Protein AF-A0A6V7L0P7-F1 (afdb_monomer)

Structure (mmCIF, N/CA/C/O backbone):
data_AF-A0A6V7L0P7-F1
#
_entry.id   AF-A0A6V7L0P7-F1
#
loop_
_atom_site.group_PDB
_atom_site.id
_atom_site.type_symbol
_atom_site.label_atom_id
_atom_site.label_alt_id
_atom_site.label_comp_id
_atom_site.label_asym_id
_atom_site.label_entity_id
_atom_site.label_seq_id
_atom_site.pdbx_PDB_ins_code
_atom_site.Cartn_x
_atom_site.Cartn_y
_atom_site.Cartn_z
_atom_site.occupancy
_atom_site.B_iso_or_equiv
_atom_site.auth_seq_id
_atom_site.auth_comp_id
_atom_site.auth_asym_id
_atom_site.auth_atom_id
_atom_site.pdbx_PDB_model_num
ATOM 1 N N . VAL A 1 1 ? 9.332 25.924 7.191 1.00 73.31 1 VAL A N 1
ATOM 2 C CA . VAL A 1 1 ? 9.207 24.875 8.233 1.00 73.31 1 VAL A CA 1
ATOM 3 C C . VAL A 1 1 ? 8.335 23.761 7.679 1.00 73.31 1 VAL A C 1
ATOM 5 O O . VAL A 1 1 ? 7.247 24.065 7.204 1.00 73.31 1 VAL A O 1
ATOM 8 N N . LEU A 1 2 ? 8.817 22.514 7.667 1.00 88.06 2 LEU A N 1
ATOM 9 C 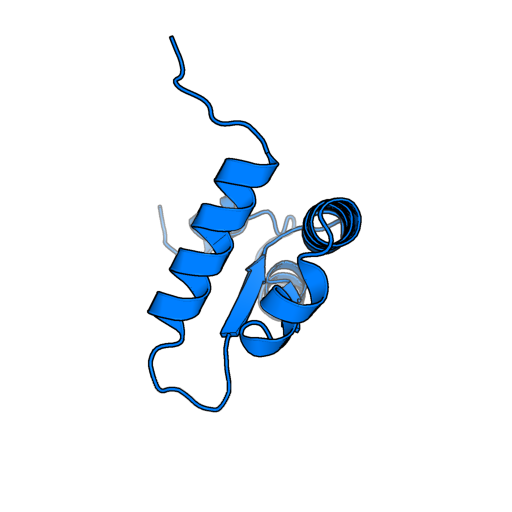CA . LEU A 1 2 ? 8.025 21.360 7.228 1.00 88.06 2 LEU A CA 1
ATOM 10 C C . LEU A 1 2 ? 7.002 21.020 8.325 1.00 88.06 2 LEU A C 1
ATOM 12 O O . LEU A 1 2 ? 7.394 20.843 9.477 1.00 88.06 2 LEU A O 1
ATOM 16 N N . LYS A 1 3 ? 5.707 20.958 7.998 1.00 89.69 3 LYS A N 1
ATOM 17 C CA . LYS A 1 3 ? 4.684 20.497 8.951 1.00 89.69 3 LYS A CA 1
ATOM 18 C C . LYS A 1 3 ? 4.719 18.969 9.012 1.00 89.69 3 LYS A C 1
ATOM 20 O O . LYS A 1 3 ? 4.704 18.324 7.968 1.00 89.69 3 LYS A O 1
ATOM 25 N N . THR A 1 4 ? 4.759 18.402 10.213 1.00 94.75 4 THR A N 1
ATOM 26 C CA . THR A 1 4 ? 4.835 16.952 10.445 1.00 94.75 4 THR A CA 1
ATOM 27 C C . THR A 1 4 ? 3.733 16.488 11.398 1.00 94.75 4 THR A C 1
ATOM 29 O O . THR A 1 4 ? 3.107 17.297 12.085 1.00 94.75 4 THR A O 1
ATOM 32 N N . LYS A 1 5 ? 3.479 15.177 11.417 1.00 95.38 5 LYS A N 1
ATOM 33 C CA . LYS A 1 5 ? 2.569 14.503 12.353 1.00 95.38 5 LYS A CA 1
ATOM 34 C C . LYS A 1 5 ? 3.351 13.482 13.177 1.00 95.38 5 LYS A C 1
ATOM 36 O O . LYS A 1 5 ? 4.446 13.077 12.785 1.00 95.38 5 LYS A O 1
ATOM 41 N N . SER A 1 6 ? 2.782 13.048 14.301 1.00 97.19 6 SER A N 1
ATOM 42 C CA . SER A 1 6 ? 3.278 11.851 14.981 1.00 97.19 6 SER A CA 1
ATOM 43 C C . SER A 1 6 ? 3.083 10.627 14.083 1.00 97.19 6 SER A C 1
ATOM 45 O O . SER A 1 6 ? 2.181 10.588 13.245 1.00 97.19 6 SER A O 1
ATOM 47 N N . GLU A 1 7 ? 3.924 9.614 14.260 1.00 96.31 7 GLU A N 1
ATOM 48 C CA . GLU A 1 7 ? 3.895 8.428 13.404 1.00 96.31 7 GLU A CA 1
ATOM 49 C C . GLU A 1 7 ? 2.562 7.674 13.490 1.00 96.31 7 GLU A C 1
ATOM 51 O O . GLU A 1 7 ? 2.015 7.274 12.468 1.00 96.31 7 GLU A O 1
ATOM 56 N N . ILE A 1 8 ? 1.993 7.548 14.694 1.00 97.56 8 ILE A N 1
ATOM 57 C CA . ILE A 1 8 ? 0.684 6.914 14.891 1.00 97.56 8 ILE A CA 1
ATOM 58 C C . ILE A 1 8 ? -0.440 7.672 14.173 1.00 97.56 8 ILE A C 1
ATOM 60 O O . ILE A 1 8 ? -1.297 7.039 13.561 1.00 97.56 8 ILE A O 1
ATOM 64 N N . ALA A 1 9 ? -0.419 9.011 14.194 1.00 97.81 9 ALA A N 1
ATOM 65 C CA . ALA A 1 9 ? -1.409 9.818 13.487 1.00 97.81 9 ALA A CA 1
ATOM 66 C C . ALA A 1 9 ? -1.273 9.633 11.970 1.00 97.81 9 ALA A C 1
ATOM 68 O O . ALA A 1 9 ? -2.257 9.358 11.297 1.00 97.81 9 ALA A O 1
ATOM 69 N N . ALA A 1 10 ? -0.045 9.683 11.445 1.00 97.75 10 ALA A N 1
ATOM 70 C CA . ALA A 1 10 ? 0.207 9.494 10.019 1.00 97.75 10 ALA A CA 1
ATOM 71 C C . ALA A 1 10 ? -0.175 8.087 9.522 1.00 97.75 10 ALA A C 1
ATOM 73 O O . ALA A 1 10 ? -0.733 7.955 8.437 1.00 97.75 10 ALA A O 1
ATOM 74 N N . ILE A 1 11 ? 0.099 7.035 10.304 1.00 97.44 11 ILE A N 1
ATOM 75 C CA . ILE A 1 11 ? -0.295 5.663 9.949 1.00 97.44 11 ILE A CA 1
ATOM 76 C C . ILE A 1 11 ? -1.811 5.491 10.026 1.00 97.44 11 ILE A C 1
ATOM 78 O O . ILE A 1 11 ? -2.374 4.798 9.187 1.00 97.44 11 ILE A O 1
ATOM 82 N N . THR A 1 12 ? -2.476 6.119 10.996 1.00 98.00 12 THR A N 1
ATOM 83 C CA . THR A 1 12 ? -3.941 6.069 11.090 1.00 98.00 12 THR A CA 1
ATOM 84 C C . THR A 1 12 ? -4.575 6.719 9.864 1.00 98.00 12 THR A C 1
ATOM 86 O O . THR A 1 12 ? -5.358 6.058 9.190 1.00 98.00 12 THR A O 1
ATOM 89 N N . ASP A 1 13 ? -4.132 7.927 9.497 1.00 98.25 13 ASP A N 1
ATOM 90 C CA . ASP A 1 13 ? -4.592 8.614 8.282 1.00 98.25 13 ASP A CA 1
ATOM 91 C C . ASP A 1 13 ? -4.339 7.769 7.020 1.00 98.25 13 ASP A C 1
ATOM 93 O O . ASP A 1 13 ? -5.162 7.722 6.108 1.00 98.25 13 ASP A O 1
ATOM 97 N N . PHE A 1 14 ? -3.194 7.0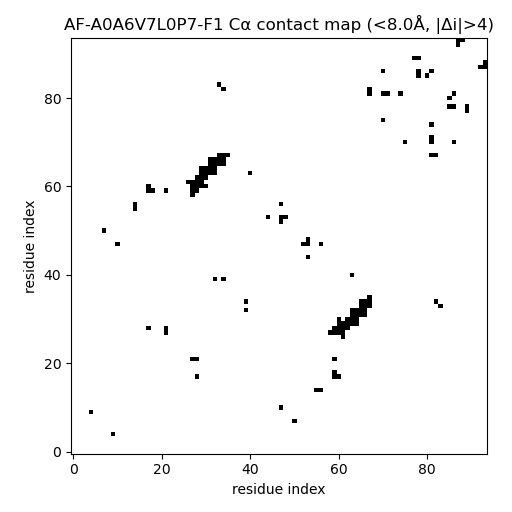81 6.957 1.00 98.00 14 PHE A N 1
ATOM 98 C CA . PHE A 1 14 ? -2.867 6.195 5.842 1.00 98.00 14 PHE A CA 1
ATOM 99 C C . PHE A 1 14 ? -3.814 4.989 5.755 1.00 98.00 14 PHE A C 1
ATOM 101 O O . PHE A 1 14 ? -4.210 4.608 4.657 1.00 98.00 14 PHE A O 1
ATOM 108 N N . LEU A 1 15 ? -4.197 4.389 6.887 1.00 98.06 15 LEU A N 1
ATOM 109 C CA . LEU A 1 15 ? -5.162 3.286 6.912 1.00 98.06 15 LEU A CA 1
ATOM 110 C C . LEU A 1 15 ? -6.566 3.748 6.524 1.00 98.06 15 LEU A C 1
ATOM 112 O O . LEU A 1 15 ? -7.218 3.054 5.749 1.00 98.06 15 LEU A O 1
ATOM 116 N N . ASP A 1 16 ? -6.993 4.913 7.014 1.00 98.25 16 ASP A N 1
ATOM 117 C CA . ASP A 1 16 ? -8.274 5.520 6.643 1.00 98.25 16 ASP A CA 1
ATOM 118 C C . ASP A 1 16 ? -8.335 5.733 5.120 1.00 98.25 16 ASP A C 1
ATOM 120 O O . ASP A 1 16 ? -9.289 5.319 4.463 1.00 98.25 16 ASP A O 1
ATOM 124 N N . TRP A 1 17 ? -7.259 6.272 4.537 1.00 98.12 17 TRP A N 1
ATOM 125 C CA . TRP A 1 17 ? -7.141 6.448 3.090 1.00 98.12 17 TRP A CA 1
ATOM 126 C C . TRP A 1 17 ? -7.184 5.119 2.321 1.00 98.12 17 TRP A C 1
ATOM 128 O O . TRP A 1 17 ? -7.844 5.022 1.289 1.00 98.12 17 TRP A O 1
ATOM 138 N N . LEU A 1 18 ? -6.517 4.066 2.808 1.00 97.44 18 LEU A N 1
ATOM 139 C CA . LEU A 1 18 ? -6.573 2.747 2.166 1.00 97.44 18 LEU A CA 1
ATOM 140 C C . LEU A 1 18 ? -7.983 2.148 2.201 1.00 97.44 18 LEU A C 1
ATOM 142 O O . LEU A 1 18 ? -8.408 1.513 1.238 1.00 97.44 18 LEU A O 1
ATOM 146 N N . GLU A 1 19 ? -8.697 2.314 3.310 1.00 96.44 19 GLU A N 1
ATOM 147 C CA . GLU A 1 19 ? -10.075 1.842 3.455 1.00 96.44 19 GLU A CA 1
ATOM 148 C C . GLU A 1 19 ? -11.018 2.576 2.499 1.00 96.44 19 GLU A C 1
ATOM 150 O O . GLU A 1 19 ? -11.826 1.930 1.831 1.00 96.44 19 GLU A O 1
ATOM 155 N N . GLU A 1 20 ? -10.847 3.891 2.349 1.00 96.81 20 GLU A N 1
ATOM 156 C CA . GLU A 1 20 ? -11.560 4.690 1.350 1.00 96.81 20 GLU A CA 1
ATOM 157 C C . GLU A 1 20 ? -11.247 4.223 -0.081 1.00 96.81 20 GLU A C 1
ATOM 159 O O . GLU A 1 20 ? -12.163 4.012 -0.875 1.00 96.81 20 GLU A O 1
ATOM 164 N N . MET A 1 21 ? -9.969 3.983 -0.402 1.00 95.12 21 MET A N 1
ATOM 165 C CA . MET A 1 21 ? -9.540 3.518 -1.728 1.00 95.12 21 MET A CA 1
ATOM 166 C C . MET A 1 21 ? -10.034 2.113 -2.077 1.00 95.12 21 MET A C 1
ATOM 168 O O . MET A 1 21 ? -10.315 1.845 -3.244 1.00 95.12 21 MET A O 1
ATOM 172 N N . LYS A 1 22 ? -10.157 1.206 -1.100 1.00 94.50 22 LYS A N 1
ATOM 173 C CA . LYS A 1 22 ? -10.778 -0.110 -1.331 1.00 94.50 22 LYS A CA 1
ATOM 174 C C . LYS A 1 22 ? -12.254 0.061 -1.699 1.00 94.50 22 LYS A C 1
ATOM 176 O O . LYS A 1 22 ? -12.761 -0.693 -2.531 1.00 94.50 22 LYS A O 1
ATOM 181 N N . GLY A 1 23 ? -12.948 1.012 -1.072 1.00 91.94 23 GLY A N 1
ATOM 182 C CA . GLY A 1 23 ? -14.388 1.188 -1.228 1.00 91.94 23 GLY A CA 1
ATOM 183 C C . GLY A 1 23 ? -15.136 -0.130 -1.004 1.00 91.94 23 GLY A C 1
ATOM 184 O O . GLY A 1 23 ? -14.919 -0.825 -0.011 1.00 91.94 23 GLY A O 1
ATOM 185 N N . ASN A 1 24 ? -15.973 -0.508 -1.974 1.00 89.44 24 ASN A N 1
ATOM 186 C CA . ASN A 1 24 ? -16.761 -1.746 -1.940 1.00 89.44 24 ASN A CA 1
ATOM 187 C C . ASN A 1 24 ? -16.077 -2.942 -2.634 1.00 89.44 24 ASN A C 1
ATOM 189 O O . ASN A 1 24 ? -16.722 -3.962 -2.847 1.00 89.44 24 ASN A O 1
ATOM 193 N N . ALA A 1 25 ? -14.807 -2.830 -3.039 1.00 87.12 25 ALA A N 1
ATOM 194 C CA . ALA A 1 25 ? -14.107 -3.921 -3.714 1.00 87.12 25 ALA A CA 1
ATOM 195 C C . ALA A 1 25 ? -13.783 -5.048 -2.725 1.00 87.12 25 ALA A C 1
ATOM 197 O O . ALA A 1 25 ? -13.013 -4.846 -1.780 1.00 87.12 25 ALA A O 1
ATOM 198 N N . ASP A 1 26 ? -14.315 -6.249 -2.944 1.00 84.19 26 ASP A N 1
ATOM 199 C CA . ASP A 1 26 ? -14.116 -7.382 -2.032 1.00 84.19 26 ASP A CA 1
ATOM 200 C C . ASP A 1 26 ? -12.649 -7.836 -1.959 1.00 84.19 26 ASP A C 1
ATOM 202 O O . ASP A 1 26 ? -12.142 -8.128 -0.870 1.00 84.19 26 ASP A O 1
ATOM 206 N N . ASP A 1 27 ? -11.931 -7.757 -3.081 1.00 90.06 27 ASP A N 1
ATOM 207 C CA . ASP A 1 27 ? -10.577 -8.300 -3.247 1.00 90.06 27 ASP A CA 1
ATOM 208 C C . ASP A 1 27 ? -9.478 -7.529 -2.490 1.00 90.06 27 ASP A C 1
ATOM 210 O O . ASP A 1 27 ? -8.414 -8.079 -2.212 1.00 90.06 27 ASP A O 1
ATOM 214 N N . GLY A 1 28 ? -9.725 -6.280 -2.078 1.00 94.12 28 GLY A N 1
ATOM 215 C CA . GLY A 1 28 ? -8.761 -5.462 -1.326 1.00 94.12 28 GLY A CA 1
ATOM 216 C C . GLY A 1 28 ? -7.678 -4.795 -2.188 1.00 94.12 28 GLY A C 1
ATOM 217 O O . GLY A 1 28 ? -7.890 -4.523 -3.364 1.00 94.12 28 GLY A O 1
ATOM 218 N N . ILE A 1 29 ? -6.529 -4.466 -1.582 1.00 96.19 29 ILE A N 1
ATOM 219 C CA . ILE A 1 29 ? -5.463 -3.644 -2.190 1.00 96.19 29 ILE A CA 1
ATOM 220 C C . ILE A 1 29 ? -4.121 -4.387 -2.219 1.00 96.19 29 ILE A C 1
ATOM 222 O O . ILE A 1 29 ? -3.731 -5.024 -1.238 1.00 96.19 29 ILE A O 1
ATOM 226 N N . ILE A 1 30 ? -3.368 -4.236 -3.313 1.00 96.12 30 ILE A N 1
ATOM 227 C CA . ILE A 1 30 ? -1.947 -4.600 -3.401 1.00 96.12 30 ILE A CA 1
ATOM 228 C C . ILE A 1 30 ? -1.104 -3.325 -3.388 1.00 96.12 30 ILE A C 1
ATOM 230 O O . ILE A 1 30 ? -1.261 -2.462 -4.249 1.00 96.12 30 ILE A O 1
ATOM 234 N N . LEU A 1 31 ? -0.189 -3.209 -2.425 1.00 97.00 31 LEU A N 1
ATOM 235 C CA . LEU A 1 31 ? 0.731 -2.076 -2.356 1.00 97.00 31 LEU A CA 1
ATOM 236 C C . LEU A 1 31 ? 1.955 -2.335 -3.231 1.00 97.00 31 LEU A C 1
ATOM 238 O O . LEU A 1 31 ? 2.744 -3.245 -2.968 1.00 97.00 31 LEU A O 1
ATOM 242 N N . ILE A 1 32 ? 2.124 -1.515 -4.263 1.00 95.56 32 ILE A N 1
ATOM 243 C CA . ILE A 1 32 ? 3.272 -1.595 -5.162 1.00 95.56 32 ILE A CA 1
ATOM 244 C C . ILE A 1 32 ? 4.376 -0.677 -4.639 1.00 95.56 32 ILE A C 1
ATOM 246 O O . ILE A 1 32 ? 4.151 0.502 -4.377 1.00 95.56 32 ILE A O 1
ATOM 250 N N . HIS A 1 33 ? 5.580 -1.216 -4.496 1.00 94.19 33 HIS A N 1
ATOM 251 C CA . HIS A 1 33 ? 6.779 -0.466 -4.134 1.00 94.19 33 HIS A CA 1
ATOM 252 C C . HIS A 1 33 ? 7.920 -0.824 -5.086 1.00 94.19 33 HIS A C 1
ATOM 254 O O . HIS A 1 33 ? 7.833 -1.796 -5.833 1.00 94.19 33 HIS A O 1
ATOM 260 N N . HIS A 1 34 ? 9.003 -0.047 -5.074 1.00 93.38 34 HIS A N 1
ATOM 261 C CA . HIS A 1 34 ? 10.154 -0.303 -5.937 1.00 93.38 34 HIS A CA 1
ATOM 262 C C . HIS A 1 34 ? 11.454 -0.151 -5.164 1.00 93.38 34 HIS A C 1
ATOM 264 O O . HIS A 1 34 ? 11.889 0.958 -4.860 1.00 93.38 34 HIS A O 1
ATOM 270 N N . GLU A 1 35 ? 12.087 -1.274 -4.851 1.00 90.69 35 GLU A N 1
ATOM 271 C CA . GLU A 1 35 ? 13.369 -1.290 -4.151 1.00 90.69 35 GLU A CA 1
ATOM 272 C C . GLU A 1 35 ? 14.187 -2.522 -4.539 1.00 90.69 35 GLU A C 1
ATOM 274 O O . GLU A 1 35 ? 13.651 -3.615 -4.706 1.00 90.69 35 GLU A O 1
ATOM 279 N N . SER A 1 36 ? 15.506 -2.373 -4.643 1.00 87.94 36 SER A N 1
ATOM 280 C CA . SER A 1 36 ? 16.402 -3.518 -4.841 1.00 87.94 36 SER A CA 1
ATOM 281 C C . SER A 1 36 ? 16.575 -4.335 -3.557 1.00 87.94 36 SER A C 1
ATOM 283 O O . SER A 1 36 ? 16.671 -5.560 -3.590 1.00 87.94 36 SER A O 1
ATOM 285 N N . ARG A 1 37 ? 16.588 -3.656 -2.404 1.00 88.12 37 ARG A N 1
ATOM 286 C CA . ARG A 1 37 ? 16.696 -4.258 -1.073 1.00 88.12 37 ARG A CA 1
ATOM 287 C C . ARG A 1 37 ? 15.347 -4.167 -0.377 1.00 88.12 37 ARG A C 1
ATOM 289 O O . AR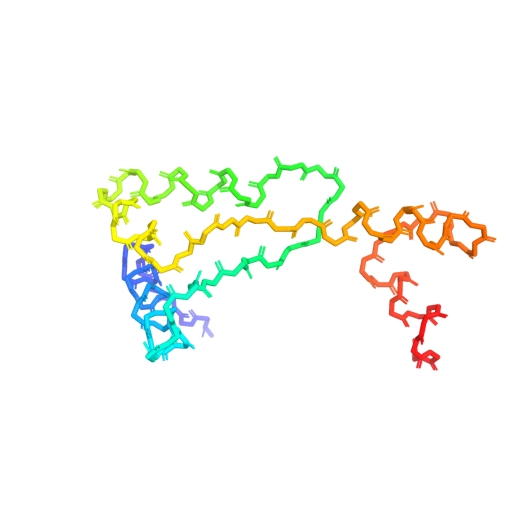G A 1 37 ? 14.855 -3.068 -0.208 1.00 88.12 37 ARG A O 1
ATOM 296 N N . LYS A 1 38 ? 14.796 -5.297 0.068 1.00 85.19 38 LYS A N 1
ATOM 297 C CA . LYS A 1 38 ? 13.466 -5.386 0.697 1.00 85.19 38 LYS A CA 1
ATOM 298 C C . LYS A 1 38 ? 13.434 -4.734 2.087 1.00 85.19 38 LYS A C 1
ATOM 300 O O . LYS A 1 38 ? 13.724 -5.405 3.076 1.00 85.19 38 LYS A O 1
ATOM 305 N N . VAL A 1 39 ? 13.118 -3.445 2.172 1.00 92.94 39 VAL A N 1
ATOM 306 C CA . VAL A 1 39 ? 13.091 -2.667 3.420 1.00 92.94 39 VAL A CA 1
ATOM 307 C C . VAL A 1 39 ? 11.718 -2.036 3.643 1.00 92.94 39 VAL A C 1
ATOM 309 O O . VAL A 1 39 ? 11.205 -2.094 4.760 1.00 92.94 39 VAL A O 1
ATOM 312 N N . ILE A 1 40 ? 11.096 -1.488 2.598 1.00 93.88 40 ILE A N 1
ATOM 313 C CA . ILE A 1 40 ? 9.854 -0.709 2.689 1.00 93.88 40 ILE A CA 1
ATOM 314 C C . ILE A 1 40 ? 8.707 -1.507 3.343 1.00 93.88 40 ILE A C 1
ATOM 316 O O . ILE A 1 40 ? 8.173 -1.025 4.348 1.00 93.88 40 ILE A O 1
ATOM 320 N N . PRO A 1 41 ? 8.343 -2.728 2.886 1.00 95.75 41 PRO A N 1
ATOM 321 C CA . PRO A 1 41 ? 7.274 -3.496 3.526 1.00 95.75 41 PRO A CA 1
ATOM 322 C C . PRO A 1 41 ? 7.580 -3.830 4.986 1.00 95.75 41 PRO A C 1
ATOM 324 O O . PRO A 1 41 ? 6.705 -3.737 5.842 1.00 95.75 41 PRO A O 1
ATOM 327 N N . ALA A 1 42 ? 8.832 -4.188 5.289 1.00 96.06 42 ALA A N 1
ATOM 328 C CA . ALA A 1 42 ? 9.244 -4.562 6.638 1.00 96.06 42 ALA A CA 1
ATOM 329 C C . ALA A 1 42 ? 9.154 -3.377 7.612 1.00 96.06 42 ALA A C 1
ATOM 331 O O . ALA A 1 42 ? 8.678 -3.543 8.735 1.00 96.06 42 ALA A O 1
ATOM 332 N N . MET A 1 43 ? 9.559 -2.179 7.178 1.00 96.88 43 MET A N 1
ATOM 333 C CA . MET A 1 43 ? 9.444 -0.964 7.988 1.00 96.88 43 MET A CA 1
ATOM 334 C C . MET A 1 43 ? 7.985 -0.621 8.289 1.00 96.88 43 MET A C 1
ATOM 336 O O . MET A 1 43 ? 7.644 -0.403 9.449 1.00 96.88 43 MET A O 1
ATOM 340 N N . LEU A 1 44 ? 7.113 -0.640 7.275 1.00 97.19 44 LEU A N 1
ATOM 341 C CA . LEU A 1 44 ? 5.688 -0.364 7.464 1.00 97.19 44 LEU A CA 1
ATOM 342 C C . LEU A 1 44 ? 5.039 -1.375 8.422 1.00 97.19 44 LEU A C 1
ATOM 344 O O . LEU A 1 44 ? 4.340 -0.985 9.358 1.00 97.19 44 LEU A O 1
ATOM 348 N N . LEU A 1 45 ? 5.302 -2.672 8.226 1.00 97.50 45 LEU A N 1
ATOM 349 C CA . LEU A 1 45 ? 4.777 -3.727 9.095 1.00 97.50 45 LEU A CA 1
ATOM 350 C C . LEU A 1 45 ? 5.274 -3.585 10.538 1.00 97.50 45 LEU A C 1
ATOM 352 O O . LEU A 1 45 ? 4.485 -3.764 11.462 1.00 97.50 45 LEU A O 1
ATOM 356 N N . SER A 1 46 ? 6.542 -3.215 10.743 1.00 97.50 46 SER A N 1
ATOM 357 C CA . SER A 1 46 ? 7.101 -2.966 12.078 1.00 97.50 46 SER A CA 1
ATOM 358 C C . SER A 1 46 ? 6.328 -1.872 12.823 1.00 97.50 46 SER A C 1
ATOM 360 O O . SER A 1 46 ? 5.901 -2.073 13.963 1.00 97.50 46 SER A O 1
ATOM 362 N N . SER A 1 47 ? 6.053 -0.742 12.163 1.00 97.62 47 SER A N 1
ATOM 363 C CA . SER A 1 47 ? 5.285 0.345 12.775 1.00 97.62 47 SER A CA 1
ATOM 364 C C . SER A 1 47 ? 3.828 -0.041 13.044 1.00 97.62 47 SER A C 1
ATOM 366 O O . SER A 1 47 ? 3.299 0.277 14.110 1.00 97.62 47 SER A O 1
ATOM 368 N N . LEU A 1 48 ? 3.188 -0.780 12.131 1.00 98.19 48 LEU A N 1
ATOM 369 C CA . LEU A 1 48 ? 1.824 -1.290 12.320 1.00 98.19 48 LEU A CA 1
ATOM 370 C C . LEU A 1 48 ? 1.729 -2.249 13.512 1.00 98.19 48 LEU A C 1
ATOM 372 O O . LEU A 1 48 ? 0.781 -2.159 14.290 1.00 98.19 48 LEU A O 1
ATOM 376 N N . VAL A 1 49 ? 2.709 -3.143 13.681 1.00 98.31 49 VAL A N 1
ATOM 377 C CA . VAL A 1 49 ? 2.785 -4.046 14.840 1.00 98.31 49 VAL A CA 1
ATOM 378 C C . VAL A 1 49 ? 2.956 -3.245 16.125 1.00 98.31 49 VAL A C 1
ATOM 380 O O . VAL A 1 49 ? 2.215 -3.466 17.080 1.00 98.31 49 VAL A O 1
ATOM 383 N N . ARG A 1 50 ? 3.873 -2.269 16.141 1.00 98.19 50 ARG A N 1
ATOM 384 C CA . ARG A 1 50 ? 4.147 -1.444 17.326 1.00 98.19 50 ARG A CA 1
ATOM 385 C C . ARG A 1 50 ? 2.912 -0.694 17.835 1.00 98.19 50 ARG A C 1
ATOM 387 O O . ARG A 1 50 ? 2.780 -0.510 19.039 1.00 98.19 50 ARG A O 1
ATOM 394 N N . PHE A 1 51 ? 2.018 -0.273 16.941 1.00 98.06 51 PHE A N 1
ATOM 395 C CA . PHE A 1 51 ? 0.780 0.433 17.297 1.00 98.06 51 PHE A CA 1
ATOM 396 C C . PHE A 1 51 ? -0.469 -0.463 17.323 1.00 98.06 51 PHE A C 1
ATOM 398 O O . PHE A 1 51 ? -1.574 0.050 17.464 1.00 98.06 51 PHE A O 1
ATOM 405 N N . ASN A 1 52 ? -0.316 -1.788 17.203 1.00 97.94 52 ASN A N 1
ATOM 406 C CA . ASN A 1 52 ? -1.419 -2.757 17.172 1.00 97.94 52 ASN A CA 1
ATOM 407 C C . ASN A 1 52 ? -2.452 -2.507 16.047 1.00 97.94 52 ASN A C 1
ATOM 409 O O . ASN A 1 52 ? -3.651 -2.724 16.208 1.00 97.94 52 ASN A O 1
ATOM 413 N N . LEU A 1 53 ? -1.982 -2.048 14.884 1.00 98.38 53 LEU A N 1
ATOM 414 C CA . LEU A 1 53 ? -2.803 -1.718 13.711 1.00 98.38 53 LEU A CA 1
ATOM 415 C C . LEU A 1 53 ? -2.720 -2.771 12.594 1.00 98.38 53 LEU A C 1
ATOM 417 O O . LEU A 1 53 ? -3.386 -2.646 11.566 1.00 98.38 53 LEU A O 1
ATOM 421 N N . LEU A 1 54 ? -1.918 -3.823 12.780 1.00 98.19 54 LEU A N 1
ATOM 422 C CA . LEU A 1 54 ? -1.681 -4.842 11.756 1.00 98.19 54 LEU A CA 1
ATOM 423 C C . LEU A 1 54 ? -2.969 -5.560 11.313 1.00 98.19 54 LEU A C 1
ATOM 425 O O . LEU A 1 54 ? -3.159 -5.803 10.123 1.00 98.19 54 LEU A O 1
ATOM 429 N N . GLU A 1 55 ? -3.870 -5.879 12.242 1.00 98.00 55 GLU A N 1
ATOM 430 C CA . GLU A 1 55 ? -5.121 -6.571 11.902 1.00 98.00 55 GLU A CA 1
ATOM 431 C C . GLU A 1 55 ? -6.085 -5.681 11.112 1.00 98.00 55 GLU A C 1
ATOM 433 O O . GLU A 1 55 ? -6.747 -6.159 10.193 1.00 98.00 55 GLU A O 1
ATOM 438 N N . ARG A 1 56 ? -6.113 -4.374 11.402 1.00 97.44 56 ARG A N 1
ATOM 439 C CA . ARG A 1 56 ? -6.852 -3.392 10.596 1.00 97.44 56 ARG A CA 1
ATOM 440 C C . ARG A 1 56 ? -6.293 -3.350 9.174 1.00 97.44 56 ARG A C 1
ATOM 442 O O . ARG A 1 56 ? -7.036 -3.522 8.215 1.00 97.44 56 ARG A O 1
ATOM 449 N N . PHE A 1 57 ? -4.972 -3.242 9.048 1.00 98.06 57 PHE A N 1
ATOM 450 C CA . PHE A 1 57 ? -4.283 -3.216 7.759 1.00 98.06 57 PHE A CA 1
ATOM 451 C C . PHE A 1 57 ? -4.587 -4.443 6.879 1.00 98.06 57 PHE A C 1
ATOM 453 O O . PHE A 1 57 ? -4.919 -4.280 5.706 1.00 98.06 57 PHE A O 1
ATOM 460 N N . LYS A 1 58 ? -4.550 -5.665 7.431 1.00 96.69 58 LYS A N 1
ATOM 461 C CA . LYS A 1 58 ? -4.804 -6.921 6.686 1.00 96.69 58 LYS A CA 1
ATOM 462 C C . LYS A 1 58 ? -6.228 -7.052 6.125 1.00 96.69 58 LYS A C 1
ATOM 464 O O . LYS A 1 58 ? -6.463 -7.799 5.166 1.00 96.69 58 LYS A O 1
ATOM 469 N N . ARG A 1 59 ? -7.209 -6.352 6.707 1.00 95.62 59 ARG A N 1
ATOM 470 C CA . ARG A 1 59 ? -8.584 -6.340 6.174 1.00 95.62 59 ARG A CA 1
ATOM 471 C C . ARG A 1 59 ? -8.628 -5.689 4.797 1.00 95.62 59 ARG A C 1
ATOM 473 O O . ARG A 1 5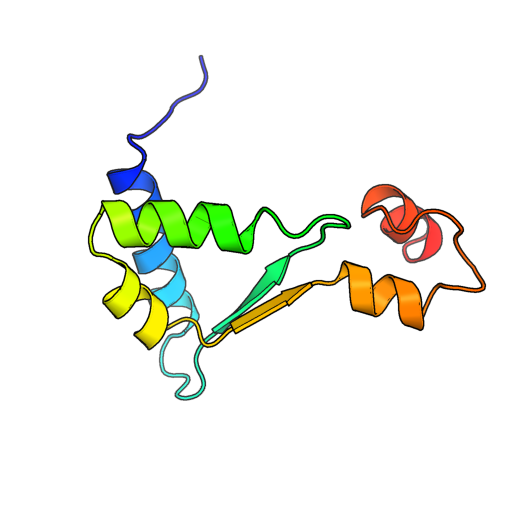9 ? -9.343 -6.183 3.923 1.00 95.62 59 ARG A O 1
ATOM 480 N N . THR A 1 60 ? -7.792 -4.679 4.590 1.00 96.62 60 THR A N 1
ATOM 481 C CA . THR A 1 60 ? -7.755 -3.875 3.370 1.00 96.62 60 THR A CA 1
ATOM 482 C C . THR A 1 60 ? -6.645 -4.321 2.422 1.00 96.62 60 THR A C 1
ATOM 484 O O . THR A 1 60 ? -6.915 -4.606 1.258 1.00 96.62 60 THR A O 1
ATOM 487 N N . VAL A 1 61 ? -5.410 -4.456 2.909 1.00 97.44 61 VAL A N 1
ATOM 488 C CA . VAL A 1 61 ? -4.237 -4.782 2.086 1.00 97.44 61 VAL A CA 1
ATOM 489 C C . VAL A 1 61 ? -3.973 -6.284 2.078 1.00 97.44 61 VAL A C 1
ATOM 491 O O . VAL A 1 61 ? -3.855 -6.912 3.130 1.00 97.44 61 VAL A O 1
ATOM 494 N N . LYS A 1 62 ? -3.854 -6.861 0.879 1.00 96.38 62 LYS A N 1
ATOM 495 C 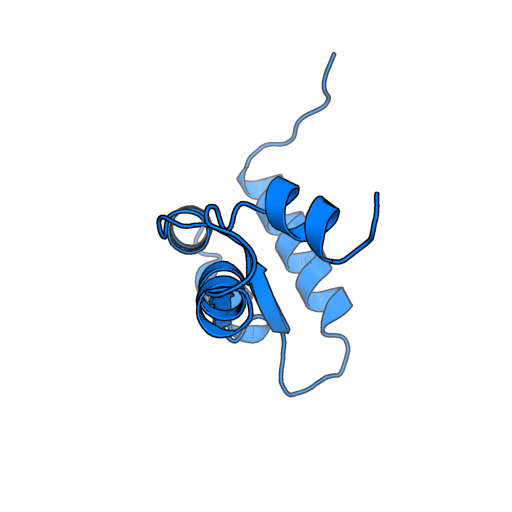CA . LYS A 1 62 ? -3.658 -8.305 0.659 1.00 96.38 62 LYS A CA 1
ATOM 496 C C . LYS A 1 62 ? -2.231 -8.695 0.319 1.00 96.38 62 LYS A C 1
ATOM 498 O O . LYS A 1 62 ? -1.885 -9.869 0.402 1.00 96.38 62 LYS A O 1
ATOM 503 N N . GLY A 1 63 ? -1.382 -7.734 -0.021 1.00 95.62 63 GLY A N 1
ATOM 504 C CA . GLY A 1 63 ? 0.005 -8.030 -0.324 1.00 95.62 63 GLY A CA 1
ATOM 505 C C . GLY A 1 63 ? 0.815 -6.818 -0.736 1.00 95.62 63 GLY A C 1
ATOM 506 O O . GLY A 1 63 ? 0.300 -5.711 -0.900 1.00 95.62 63 GLY A O 1
ATOM 507 N N . PHE A 1 64 ? 2.104 -7.079 -0.917 1.00 96.38 64 PHE A N 1
ATOM 508 C CA . PHE A 1 64 ? 3.070 -6.141 -1.460 1.00 96.38 64 PHE A CA 1
ATOM 509 C C . PHE A 1 64 ? 3.620 -6.698 -2.766 1.00 96.38 64 PHE A C 1
ATOM 511 O O . PHE A 1 64 ? 3.925 -7.889 -2.855 1.00 96.38 64 PHE A O 1
ATOM 518 N N . LEU A 1 65 ? 3.784 -5.830 -3.755 1.00 95.31 65 LEU A N 1
ATOM 519 C CA . LEU A 1 65 ? 4.420 -6.156 -5.022 1.00 95.31 65 LEU A CA 1
ATOM 520 C C . LEU A 1 65 ? 5.649 -5.271 -5.210 1.00 95.31 65 LEU A C 1
ATOM 522 O O . LEU A 1 65 ? 5.550 -4.047 -5.153 1.00 95.31 65 LEU A O 1
ATOM 526 N N . ASN A 1 66 ? 6.804 -5.888 -5.461 1.00 94.25 66 ASN A N 1
ATOM 527 C CA . ASN A 1 66 ? 8.030 -5.152 -5.745 1.00 94.25 66 ASN A CA 1
ATOM 528 C C . ASN A 1 66 ? 8.225 -4.993 -7.260 1.00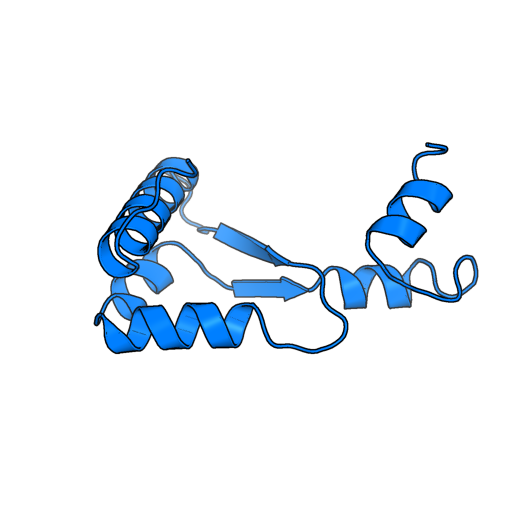 94.25 66 ASN A C 1
ATOM 530 O O . ASN A 1 66 ? 8.602 -5.950 -7.942 1.00 94.25 66 ASN A O 1
ATOM 534 N N . GLY A 1 67 ? 8.023 -3.779 -7.768 1.00 92.19 67 GLY A N 1
ATOM 535 C CA . GLY A 1 67 ? 8.227 -3.413 -9.170 1.00 92.19 67 GLY A CA 1
ATOM 536 C C . GLY A 1 67 ? 9.661 -3.623 -9.659 1.00 92.19 67 GLY A C 1
ATOM 537 O O . GLY A 1 67 ? 9.871 -3.851 -10.849 1.00 92.19 67 GLY A O 1
ATOM 538 N N . PHE A 1 68 ? 10.647 -3.662 -8.754 1.00 91.19 68 PHE A N 1
ATOM 539 C CA . PHE A 1 68 ? 12.036 -3.955 -9.110 1.00 91.19 68 PHE A CA 1
ATOM 540 C C . PHE A 1 68 ? 12.17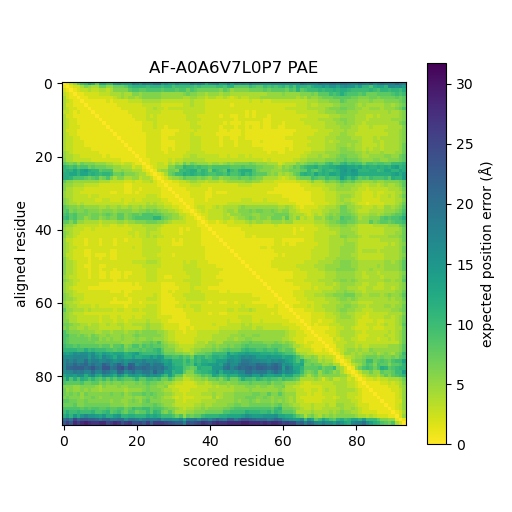8 -5.329 -9.774 1.00 91.19 68 PHE A C 1
ATOM 542 O O . PHE A 1 68 ? 12.868 -5.452 -10.782 1.00 91.19 68 PHE A O 1
ATOM 549 N N . ASN A 1 69 ? 11.467 -6.342 -9.269 1.00 88.62 69 ASN A N 1
ATOM 550 C CA . ASN A 1 69 ? 11.508 -7.690 -9.838 1.00 88.62 69 ASN A CA 1
ATOM 551 C C . ASN A 1 69 ? 10.903 -7.719 -11.251 1.00 88.62 69 ASN A C 1
ATOM 553 O O . ASN A 1 69 ? 11.403 -8.421 -12.124 1.00 88.62 69 ASN A O 1
ATOM 557 N N . ILE A 1 70 ? 9.846 -6.933 -11.483 1.00 87.75 70 ILE A N 1
ATOM 558 C CA . ILE A 1 70 ? 9.199 -6.807 -12.796 1.00 87.75 70 ILE A CA 1
ATOM 559 C C . ILE A 1 70 ? 10.171 -6.155 -13.781 1.00 87.75 70 ILE A C 1
ATOM 561 O O . ILE A 1 70 ? 10.413 -6.681 -14.866 1.00 87.75 70 ILE A O 1
ATOM 565 N N . ALA A 1 71 ? 10.791 -5.046 -13.378 1.00 87.56 71 ALA A N 1
ATOM 566 C CA . ALA A 1 71 ? 11.777 -4.347 -14.189 1.00 87.56 71 ALA A CA 1
ATOM 567 C C . ALA A 1 71 ? 12.982 -5.233 -14.535 1.00 87.56 71 ALA A C 1
ATOM 569 O O . ALA A 1 71 ? 13.430 -5.226 -15.678 1.00 87.56 71 ALA A O 1
ATOM 570 N N . GLN A 1 72 ? 13.473 -6.034 -13.585 1.00 87.38 72 GLN A N 1
ATOM 571 C CA . GLN A 1 72 ? 14.565 -6.972 -13.840 1.00 87.38 72 GLN A CA 1
ATOM 572 C C . GLN A 1 72 ? 14.225 -7.999 -14.916 1.00 87.38 72 GLN A C 1
ATOM 574 O O . GLN A 1 72 ? 15.077 -8.303 -15.738 1.00 87.38 72 GLN A O 1
ATOM 579 N N . VAL A 1 73 ? 13.003 -8.531 -14.927 1.00 86.75 73 VAL A N 1
ATOM 580 C CA . VAL A 1 73 ? 12.594 -9.532 -15.922 1.00 86.75 73 VAL A CA 1
ATOM 581 C C . VAL A 1 73 ? 12.387 -8.892 -17.295 1.00 86.75 73 VA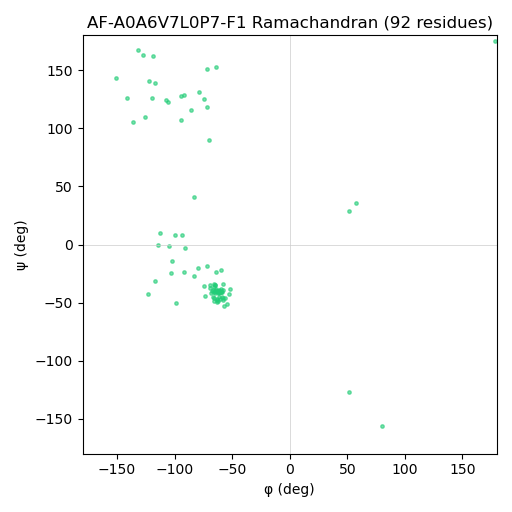L A C 1
ATOM 583 O O . VAL A 1 73 ? 12.841 -9.431 -18.300 1.00 86.75 73 VAL A O 1
ATOM 586 N N . HIS A 1 74 ? 11.725 -7.735 -17.349 1.00 83.88 74 HIS A N 1
ATOM 587 C CA . HIS A 1 74 ? 11.278 -7.148 -18.615 1.00 83.88 74 HIS A CA 1
ATOM 588 C C . HIS A 1 74 ? 12.276 -6.176 -19.258 1.00 83.88 74 HIS A C 1
ATOM 590 O O . HIS A 1 74 ? 12.227 -5.983 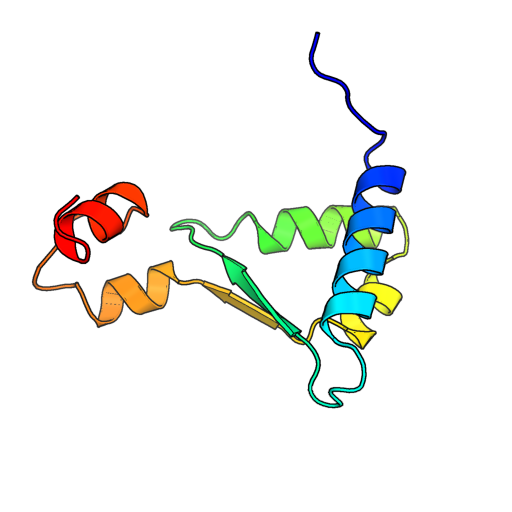-20.468 1.00 83.88 74 HIS A O 1
ATOM 596 N N . CYS A 1 75 ? 13.184 -5.575 -18.486 1.00 80.88 75 CYS A N 1
ATOM 597 C CA . CYS A 1 75 ? 14.137 -4.568 -18.973 1.00 80.88 75 CYS A CA 1
ATOM 598 C C . CYS A 1 75 ? 15.598 -5.052 -18.945 1.00 80.88 75 CYS A C 1
ATOM 600 O O . CYS A 1 75 ? 16.503 -4.241 -19.147 1.00 80.88 75 CYS A O 1
ATOM 602 N N . ALA A 1 76 ? 15.844 -6.348 -18.694 1.00 77.62 76 ALA A N 1
ATOM 603 C CA . ALA A 1 76 ? 17.188 -6.926 -18.541 1.00 77.62 76 ALA A CA 1
ATOM 604 C C . ALA A 1 76 ? 18.148 -6.588 -19.688 1.00 77.62 76 ALA A C 1
ATOM 606 O O . ALA A 1 76 ? 19.329 -6.346 -19.461 1.00 77.62 76 ALA A O 1
ATOM 607 N N . ASN A 1 77 ? 17.627 -6.558 -20.915 1.00 75.94 77 ASN A N 1
ATOM 608 C CA . ASN A 1 77 ? 18.416 -6.352 -22.128 1.00 75.94 77 ASN A CA 1
ATOM 609 C C . ASN A 1 77 ? 18.538 -4.873 -22.526 1.00 75.94 77 ASN A C 1
ATOM 611 O O . ASN A 1 77 ? 19.201 -4.558 -23.510 1.00 75.94 77 ASN A O 1
ATOM 615 N N . THR A 1 78 ? 17.885 -3.972 -21.788 1.00 72.50 78 THR A N 1
ATOM 616 C CA . THR A 1 78 ? 17.748 -2.555 -22.150 1.00 72.50 78 THR A CA 1
ATOM 617 C C . THR A 1 78 ? 18.418 -1.640 -21.124 1.00 72.50 78 THR A C 1
ATOM 619 O O . THR A 1 78 ? 18.907 -0.573 -21.485 1.00 72.50 78 THR A O 1
ATOM 622 N N . ILE A 1 79 ? 18.460 -2.030 -19.841 1.00 74.50 79 ILE A N 1
ATOM 623 C CA . ILE A 1 79 ? 18.912 -1.156 -18.751 1.00 74.50 79 ILE A CA 1
ATOM 624 C C . ILE A 1 79 ? 19.738 -1.949 -17.730 1.00 74.50 79 ILE A C 1
ATOM 626 O O . ILE A 1 79 ? 19.261 -2.913 -17.144 1.00 74.50 79 ILE A O 1
ATOM 630 N N . ASN A 1 80 ? 20.958 -1.484 -17.440 1.00 70.38 80 ASN A N 1
ATOM 631 C CA . ASN A 1 80 ? 21.860 -2.133 -16.472 1.00 70.38 80 ASN A CA 1
ATOM 632 C C . ASN A 1 80 ? 21.535 -1.807 -15.002 1.00 70.38 80 ASN A C 1
ATOM 634 O O . ASN A 1 80 ? 21.957 -2.516 -14.091 1.00 70.38 80 ASN A O 1
ATOM 638 N N . ALA A 1 81 ? 20.808 -0.716 -14.754 1.00 79.19 81 ALA A N 1
ATOM 639 C CA . ALA A 1 81 ? 20.418 -0.273 -13.421 1.00 79.19 81 ALA A CA 1
ATOM 640 C C . ALA A 1 81 ? 18.900 -0.078 -13.346 1.00 79.19 81 ALA A C 1
ATOM 642 O O . ALA A 1 81 ? 18.369 0.888 -13.884 1.00 79.19 81 ALA A O 1
ATOM 643 N N . PHE A 1 82 ? 18.198 -0.947 -12.621 1.00 83.81 82 PHE A N 1
ATOM 644 C CA . PHE A 1 82 ? 16.734 -0.902 -12.476 1.00 83.81 82 PHE A CA 1
ATOM 645 C C . PHE A 1 82 ? 16.273 0.088 -11.398 1.00 83.81 82 PHE A C 1
ATOM 647 O O . PHE A 1 82 ? 15.387 -0.208 -10.599 1.00 83.81 82 PHE A O 1
ATOM 654 N N . SER A 1 83 ? 16.899 1.263 -11.315 1.00 86.94 83 SER A N 1
ATOM 655 C CA . SER A 1 83 ? 16.383 2.339 -10.461 1.00 86.94 83 SER A CA 1
ATOM 656 C C . SER A 1 83 ? 15.116 2.933 -11.088 1.00 86.94 83 SER A C 1
ATOM 658 O O . SER A 1 83 ? 15.015 2.961 -12.313 1.00 86.94 83 SER A O 1
ATOM 660 N N . LEU A 1 84 ? 14.179 3.457 -10.283 1.00 88.75 84 LEU A N 1
ATOM 661 C CA . LEU A 1 84 ? 12.994 4.147 -10.825 1.00 88.75 84 LEU A CA 1
ATOM 662 C C . LEU A 1 84 ? 13.390 5.250 -11.816 1.00 88.75 84 LEU A C 1
ATOM 664 O O . LEU A 1 84 ? 12.825 5.332 -12.895 1.00 88.75 84 LEU A O 1
ATOM 668 N N . ARG A 1 85 ? 14.431 6.032 -11.498 1.00 88.44 85 ARG A N 1
ATOM 669 C CA . ARG A 1 85 ? 14.952 7.090 -12.378 1.00 88.44 85 ARG A CA 1
ATOM 670 C C . ARG A 1 85 ? 15.408 6.550 -13.735 1.00 88.44 85 ARG A C 1
ATOM 672 O O . ARG A 1 85 ? 15.134 7.163 -14.760 1.00 88.44 85 ARG A O 1
ATOM 679 N N . SER A 1 86 ? 16.148 5.445 -13.730 1.00 87.38 86 SER A N 1
ATOM 680 C CA . SER A 1 86 ? 16.649 4.817 -14.954 1.00 87.38 86 SER A CA 1
ATOM 681 C C . SER A 1 86 ? 15.508 4.244 -15.792 1.00 87.38 86 SER A C 1
ATOM 683 O O . SER A 1 86 ? 15.527 4.385 -17.008 1.00 87.38 86 SER A O 1
ATOM 685 N N . LEU A 1 87 ? 14.513 3.638 -15.138 1.00 87.94 87 LEU A N 1
ATOM 686 C CA . LEU A 1 87 ? 13.334 3.080 -15.796 1.00 87.94 87 LEU A CA 1
ATOM 687 C C . LEU A 1 87 ? 12.470 4.169 -16.431 1.00 87.94 87 LEU A C 1
ATOM 689 O O . LEU A 1 87 ? 12.103 4.028 -17.587 1.00 87.94 87 LEU A O 1
ATOM 693 N N . THR A 1 88 ? 12.209 5.271 -15.723 1.00 88.88 88 THR A N 1
ATOM 694 C CA . THR A 1 88 ? 11.479 6.428 -16.266 1.00 88.88 88 THR A CA 1
ATOM 695 C C . THR A 1 88 ? 12.130 6.944 -17.547 1.00 88.88 88 THR A C 1
ATOM 697 O O . THR A 1 88 ? 11.461 7.011 -18.569 1.00 88.88 88 THR A O 1
ATOM 700 N N . ARG A 1 89 ? 13.444 7.202 -17.524 1.00 86.38 89 ARG A N 1
ATOM 701 C CA . ARG A 1 89 ? 14.180 7.707 -18.696 1.00 86.38 89 ARG A CA 1
ATOM 702 C C . ARG A 1 89 ? 14.127 6.777 -19.900 1.00 86.38 89 ARG A C 1
ATOM 704 O O . ARG A 1 89 ? 14.087 7.234 -21.029 1.00 86.38 89 ARG A O 1
ATOM 711 N N . ALA A 1 90 ? 14.190 5.473 -19.655 1.00 84.50 90 ALA A N 1
ATOM 712 C CA . ALA A 1 90 ? 14.237 4.485 -20.724 1.00 84.50 90 ALA A CA 1
ATOM 713 C C . ALA A 1 90 ? 12.854 4.120 -21.282 1.00 84.50 90 ALA A C 1
ATOM 715 O O . ALA A 1 90 ? 12.772 3.663 -22.416 1.00 84.50 90 ALA A O 1
ATOM 716 N N . LEU A 1 91 ? 11.790 4.245 -20.481 1.00 84.75 91 LEU A N 1
ATOM 717 C CA . LEU A 1 91 ? 10.440 3.813 -20.857 1.00 84.75 91 LEU A CA 1
ATOM 718 C C . LEU A 1 91 ? 9.517 4.966 -21.256 1.00 84.75 91 LEU A C 1
ATOM 720 O O . LEU A 1 91 ? 8.534 4.718 -21.948 1.00 84.75 91 LEU A O 1
ATOM 724 N N . LEU A 1 92 ? 9.783 6.188 -20.785 1.00 85.88 92 LEU A N 1
ATOM 725 C CA . LEU A 1 92 ? 8.903 7.344 -20.982 1.00 85.88 92 LEU A CA 1
ATOM 726 C C . LEU A 1 92 ? 9.520 8.452 -21.853 1.00 85.88 92 LEU A C 1
ATOM 728 O O . LEU A 1 92 ? 8.838 9.441 -22.089 1.00 85.88 92 LEU A O 1
ATOM 732 N N . ASP A 1 93 ? 10.759 8.291 -22.339 1.00 66.75 93 ASP A N 1
ATOM 733 C CA . ASP A 1 93 ? 11.489 9.300 -23.134 1.00 66.75 93 ASP A CA 1
ATOM 734 C C . ASP A 1 93 ? 11.529 10.716 -22.488 1.00 66.75 93 ASP A C 1
ATOM 736 O O . ASP A 1 93 ? 11.639 11.725 -23.187 1.00 66.75 93 ASP A O 1
ATOM 740 N N . GLU A 1 94 ? 11.481 10.799 -21.147 1.00 52.59 94 GLU A N 1
ATOM 741 C CA . GLU A 1 94 ? 11.684 12.023 -20.334 1.00 52.59 94 GLU A CA 1
ATOM 742 C C . GLU A 1 94 ? 13.037 12.054 -19.596 1.00 52.59 94 GLU A C 1
ATOM 744 O O . GLU A 1 94 ? 13.425 11.038 -18.963 1.00 52.59 94 GLU A O 1
#

Organism: NCBI:txid1563983

Mean predicted aligned error: 4.88 Å

Solvent-accessible surface area (backbone atoms only — not comparable to full-atom values): 5786 Å² total; per-residue (Å²): 133,88,88,84,72,57,70,69,58,52,51,49,54,50,49,55,49,47,49,60,72,34,60,89,51,87,84,42,40,71,49,75,46,74,53,94,65,95,46,67,70,59,53,54,50,50,55,27,55,76,71,72,40,46,72,66,48,55,73,37,42,74,48,78,42,56,50,32,63,54,42,53,71,77,35,58,93,78,48,97,54,78,44,71,71,50,46,45,39,72,75,67,80,95

pLDDT: mean 91.23, std 8.24, range [52.59, 98.38]

Radius of gyration: 16.37 Å; Cα contacts (8 Å, |Δi|>4): 71; chains: 1; bounding box: 39×34×40 Å

Secondary structure (DSSP, 8-state):
------HHHHHHHHHHHHHHHHTT-TT-EEEEE--SSS-HHHHHHHHHHHTT-HHHHHHHEEEEEEHHHHHHHHSTTT-S---HHHHHHHHH--

Sequence (94 aa):
VLKTKSEIAAITDFLDWLEEMKGNADDGIILIHHESRKVIPAMLLSSLVRFNLLERFKRTVKGFLNGFNIAQVHCANTINAFSLRSLTRALLDE

Nearest PDB structures (foldseek):
  5l80-assembly1_A  TM=8.891E-01  e=4.388E-06  Drosophila melanogaster
  5l80-assembly1_B  TM=8.862E-01  e=6.058E-06  Drosophila melanogaster
  5l7z-assembly1_A-2  TM=9.053E-01  e=1.812E-05  Drosophila melanogaster
  7xhj-assembly1_B  TM=4.228E-01  e=3.263E-01  Deinococcus radiodurans R1 = ATCC 13939 = DSM 20539
  7ajd-assembly1_AB  TM=4.167E-01  e=2.921E+00  Bos taurus

Foldseek 3Di:
DDDDDPPVVVLVVVLVVLCVVCPPPQVADEAEDEDPDPDVVVVNCVSCVVVVNNVSVVNHYPYYHYCLVVCCVPCVPPDPDSDPVRCCCRPVVD

InterPro domains:
  IPR054362 Exuperantia RNAse H-like domain [PF22123] (1-91)